Protein AF-A0A967HLZ3-F1 (afdb_monomer_lite)

Sequence (67 aa):
ARYTDPPVISGYVSGPRREQLAGTAAVLAQREGRGRVIAILDRPAFRGFWYGTDRLLLNAVFFGGAF

pLDDT: mean 91.17, std 5.74, range [68.5, 96.5]

Secondary structure (DSSP, 8-state):
-B--SS--SSS---HHHHHHHTT-BSEEEEEETTEEEEEESS-S--TTT-STTHHHHHHHHHHGGG-

Structure (mmCIF, N/CA/C/O backbone):
data_AF-A0A967HLZ3-F1
#
_entry.id   AF-A0A967HLZ3-F1
#
loop_
_atom_site.group_PDB
_atom_site.id
_atom_site.type_symbol
_atom_site.label_atom_id
_atom_site.label_alt_id
_atom_site.label_comp_id
_atom_site.label_asym_id
_atom_site.label_entity_id
_atom_site.label_seq_id
_atom_site.pdbx_PDB_ins_code
_atom_site.Cartn_x
_atom_site.Cartn_y
_atom_site.Cartn_z
_atom_site.occupancy
_atom_site.B_iso_or_equiv
_atom_site.auth_seq_id
_atom_site.auth_comp_id
_atom_site.auth_asym_id
_atom_site.auth_atom_id
_atom_site.pdbx_PDB_model_num
ATOM 1 N N . ALA A 1 1 ? -5.422 -7.554 -3.489 1.00 89.75 1 ALA A N 1
ATOM 2 C CA . ALA A 1 1 ? -5.170 -7.096 -4.879 1.00 89.75 1 ALA A CA 1
ATOM 3 C C . ALA A 1 1 ? -3.847 -7.679 -5.368 1.00 89.75 1 ALA A C 1
ATOM 5 O O . ALA A 1 1 ? -3.019 -8.006 -4.522 1.00 89.75 1 ALA A O 1
ATOM 6 N N . ARG A 1 2 ? -3.637 -7.834 -6.680 1.00 94.31 2 ARG A N 1
ATOM 7 C CA . ARG A 1 2 ? -2.402 -8.400 -7.254 1.00 94.31 2 ARG A CA 1
ATOM 8 C C . ARG A 1 2 ? -1.881 -7.527 -8.396 1.00 94.31 2 ARG A C 1
ATOM 10 O O . ARG A 1 2 ? -2.693 -6.868 -9.042 1.00 94.31 2 ARG A O 1
ATOM 17 N N . TYR A 1 3 ? -0.570 -7.528 -8.625 1.00 94.38 3 TYR A N 1
ATOM 18 C CA . TYR A 1 3 ? 0.020 -6.890 -9.802 1.00 94.38 3 TYR A CA 1
ATOM 19 C C . TYR A 1 3 ? -0.382 -7.635 -11.080 1.00 94.38 3 TYR A C 1
ATOM 21 O O . TYR A 1 3 ? -0.529 -8.860 -11.079 1.00 94.38 3 TYR A O 1
ATOM 29 N N . THR A 1 4 ? -0.574 -6.880 -12.161 1.00 93.75 4 THR A N 1
ATOM 30 C CA . THR A 1 4 ? -0.881 -7.407 -13.495 1.00 93.75 4 THR A CA 1
ATOM 31 C C . THR A 1 4 ? 0.339 -8.070 -14.127 1.00 93.75 4 THR A C 1
ATOM 33 O O . THR A 1 4 ? 1.453 -7.954 -13.623 1.00 93.75 4 THR A O 1
ATOM 36 N N . ASP A 1 5 ? 0.134 -8.746 -15.251 1.00 92.12 5 ASP A N 1
ATOM 37 C CA . ASP A 1 5 ? 1.209 -9.133 -16.157 1.00 92.12 5 ASP A CA 1
ATOM 38 C C . ASP A 1 5 ? 0.989 -8.397 -17.493 1.00 92.12 5 ASP A C 1
ATOM 40 O O . ASP A 1 5 ? -0.026 -8.653 -18.148 1.00 92.12 5 ASP A O 1
ATOM 44 N N . PRO A 1 6 ? 1.835 -7.413 -17.862 1.00 91.25 6 PRO A N 1
ATOM 45 C CA . PRO A 1 6 ? 3.086 -7.015 -17.204 1.00 91.25 6 PRO A CA 1
ATOM 46 C C . PRO A 1 6 ? 2.879 -6.217 -15.890 1.00 91.25 6 PRO A C 1
ATOM 48 O O . PRO A 1 6 ? 1.930 -5.433 -15.790 1.00 91.25 6 PRO A O 1
ATOM 51 N N . PRO A 1 7 ? 3.778 -6.349 -14.886 1.00 91.88 7 PRO A N 1
ATOM 52 C CA . PRO A 1 7 ? 3.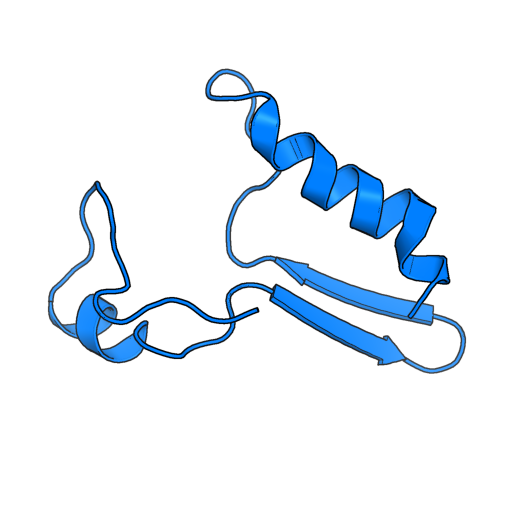573 -5.770 -13.546 1.00 91.88 7 PRO A CA 1
ATOM 53 C C . PRO A 1 7 ? 4.008 -4.312 -13.385 1.00 91.88 7 PRO A C 1
ATOM 55 O O . PRO A 1 7 ? 3.790 -3.719 -12.332 1.00 91.88 7 PRO A O 1
ATOM 58 N N . VAL A 1 8 ? 4.648 -3.723 -14.396 1.00 91.38 8 VAL A N 1
ATOM 59 C CA . VAL A 1 8 ? 5.2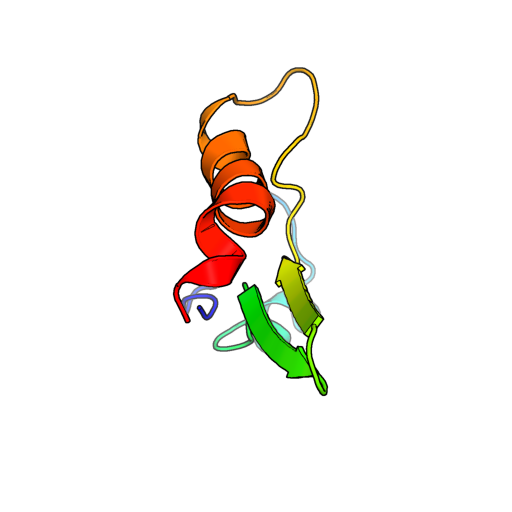28 -2.374 -14.320 1.00 91.38 8 VAL A CA 1
ATOM 60 C C . VAL A 1 8 ? 4.691 -1.533 -15.467 1.00 91.38 8 VAL A C 1
ATOM 62 O O . VAL A 1 8 ? 4.942 -1.857 -16.629 1.00 91.38 8 VAL A O 1
ATOM 65 N N . ILE A 1 9 ? 3.990 -0.450 -15.125 1.00 88.88 9 ILE A N 1
ATOM 66 C CA . ILE A 1 9 ? 3.442 0.522 -16.083 1.00 88.88 9 ILE A CA 1
ATOM 67 C C . ILE A 1 9 ? 4.520 1.532 -16.499 1.00 88.88 9 ILE A C 1
ATOM 69 O O . ILE A 1 9 ? 4.669 1.829 -17.681 1.00 88.88 9 ILE A O 1
ATOM 73 N N . SER A 1 10 ? 5.289 2.052 -15.540 1.00 88.81 10 SER A N 1
ATOM 74 C CA . SER A 1 10 ? 6.340 3.044 -15.783 1.00 88.81 10 SER A CA 1
ATOM 75 C C . SER A 1 10 ? 7.473 2.938 -14.758 1.00 88.81 10 SER A C 1
ATOM 77 O O . SER A 1 10 ? 7.335 2.293 -13.718 1.00 88.81 10 SER A O 1
ATOM 79 N N . GLY A 1 11 ? 8.608 3.570 -15.065 1.00 90.06 11 GLY A N 1
ATOM 80 C CA . GLY A 1 11 ? 9.802 3.544 -14.220 1.00 90.06 11 GLY A CA 1
ATOM 81 C C . GLY A 1 11 ? 10.705 2.334 -14.465 1.00 90.06 11 GLY A C 1
ATOM 82 O O . GLY A 1 11 ? 10.542 1.587 -15.431 1.00 90.06 11 GLY A O 1
ATOM 83 N N . TYR A 1 12 ? 11.702 2.174 -13.595 1.00 92.88 12 TYR A N 1
ATOM 84 C CA . TYR A 1 12 ? 12.708 1.123 -13.709 1.00 92.88 12 TYR A CA 1
ATOM 85 C C . TYR A 1 12 ? 12.491 0.024 -12.669 1.00 92.88 12 TYR A C 1
ATOM 87 O O . TYR A 1 12 ? 12.427 0.283 -11.469 1.00 92.88 12 TYR A O 1
ATOM 95 N N . VAL A 1 13 ? 12.467 -1.217 -13.147 1.00 92.94 13 VAL A N 1
ATOM 96 C CA . VAL A 1 13 ? 12.575 -2.431 -12.338 1.00 92.94 13 VAL A CA 1
ATOM 97 C C . VAL A 1 13 ? 13.562 -3.348 -13.047 1.00 92.94 13 VAL A C 1
ATOM 99 O O . VAL A 1 13 ? 13.463 -3.550 -14.257 1.00 92.94 13 VAL A O 1
ATOM 102 N N . SER A 1 14 ? 14.521 -3.905 -12.307 1.00 94.75 14 SER A N 1
ATOM 103 C CA . SER A 1 14 ? 15.488 -4.855 -12.866 1.00 94.75 14 SER A CA 1
ATOM 104 C C . SER A 1 14 ? 14.776 -6.077 -13.451 1.00 94.75 14 SER A C 1
ATOM 106 O O . SER A 1 14 ? 13.841 -6.572 -12.822 1.00 94.75 14 SER A O 1
ATOM 108 N N . GLY A 1 15 ? 15.262 -6.616 -14.575 1.00 93.56 15 GLY A N 1
ATOM 109 C CA . GLY A 1 15 ? 14.669 -7.781 -15.260 1.00 93.56 15 GLY A CA 1
ATOM 110 C C . GLY A 1 15 ? 14.216 -8.912 -14.320 1.00 93.56 15 GLY A C 1
ATOM 111 O O . GLY A 1 15 ? 13.020 -9.192 -14.281 1.00 93.56 15 GLY A O 1
ATOM 112 N N . PRO A 1 16 ? 15.098 -9.443 -13.445 1.00 94.62 16 PRO A N 1
ATOM 113 C CA . PRO A 1 16 ? 14.733 -10.519 -12.516 1.00 94.62 16 PRO A CA 1
ATOM 114 C C . PRO A 1 16 ? 13.594 -10.168 -11.548 1.00 94.62 16 PRO A C 1
ATOM 116 O O . PRO A 1 16 ? 12.784 -11.016 -11.190 1.00 94.62 16 PRO A O 1
ATOM 119 N N . ARG A 1 17 ? 13.497 -8.902 -11.122 1.00 92.50 17 ARG A N 1
ATOM 120 C CA . ARG A 1 17 ? 12.409 -8.451 -10.238 1.00 92.50 17 ARG A CA 1
ATOM 121 C C . ARG A 1 17 ? 11.098 -8.297 -10.995 1.00 92.50 17 ARG A C 1
ATOM 123 O O . ARG A 1 17 ? 10.043 -8.503 -10.411 1.00 92.50 17 ARG A O 1
ATOM 130 N N . ARG A 1 18 ? 11.155 -7.929 -12.277 1.00 92.69 18 ARG A N 1
ATOM 131 C CA . ARG A 1 18 ? 9.960 -7.778 -13.111 1.00 92.69 18 ARG A CA 1
ATOM 132 C C . ARG A 1 18 ? 9.236 -9.113 -13.258 1.00 92.69 18 ARG A C 1
ATOM 134 O O . ARG A 1 18 ? 8.027 -9.146 -13.095 1.00 92.69 18 ARG A O 1
ATOM 141 N N . GLU A 1 19 ? 9.978 -10.193 -13.478 1.00 91.81 19 GLU A N 1
ATOM 142 C CA . GLU A 1 19 ? 9.425 -11.553 -13.536 1.00 91.81 19 GLU A CA 1
ATOM 143 C C . GLU A 1 19 ? 8.830 -11.984 -12.190 1.00 91.81 19 GLU A C 1
ATOM 145 O O . GLU A 1 19 ? 7.727 -12.518 -12.142 1.00 91.81 19 GLU A O 1
ATOM 150 N N . GLN A 1 20 ? 9.513 -11.682 -11.082 1.00 93.38 20 GLN A N 1
ATOM 151 C CA . GLN A 1 20 ? 9.042 -12.032 -9.738 1.00 93.38 20 GLN A CA 1
ATOM 152 C C . GLN A 1 20 ? 7.794 -11.261 -9.294 1.00 93.38 20 GLN A C 1
ATOM 154 O O . GLN A 1 20 ? 7.067 -11.751 -8.439 1.00 93.38 20 GLN A O 1
ATOM 159 N N . LEU A 1 21 ? 7.554 -10.055 -9.817 1.00 93.25 21 LEU A N 1
ATOM 160 C CA . LEU A 1 21 ? 6.433 -9.209 -9.395 1.00 93.25 21 LEU A CA 1
ATOM 161 C C . LEU A 1 21 ? 5.092 -9.636 -9.998 1.00 93.25 21 LEU A C 1
ATOM 163 O O . LEU A 1 21 ? 4.052 -9.403 -9.373 1.00 93.25 21 LEU A O 1
ATOM 167 N N . ALA A 1 22 ? 5.090 -10.237 -11.188 1.00 93.62 22 ALA A N 1
ATOM 168 C CA . ALA A 1 22 ? 3.864 -10.597 -11.893 1.00 93.62 22 ALA A CA 1
ATOM 169 C C . ALA A 1 22 ? 2.980 -11.517 -11.032 1.00 93.62 22 ALA A C 1
ATOM 171 O O . ALA A 1 22 ? 3.431 -12.520 -10.484 1.00 93.62 22 ALA A O 1
ATOM 172 N N . GLY A 1 23 ? 1.708 -11.144 -10.857 1.00 94.06 23 GLY A N 1
ATOM 173 C CA . GLY A 1 23 ? 0.745 -11.921 -10.071 1.00 94.06 23 GLY A CA 1
ATOM 174 C C . GLY A 1 23 ? 0.942 -11.894 -8.548 1.00 94.06 23 GLY A C 1
ATOM 175 O O . GLY A 1 23 ? 0.121 -12.470 -7.828 1.00 94.06 23 GLY A O 1
ATOM 176 N N . THR A 1 24 ? 1.967 -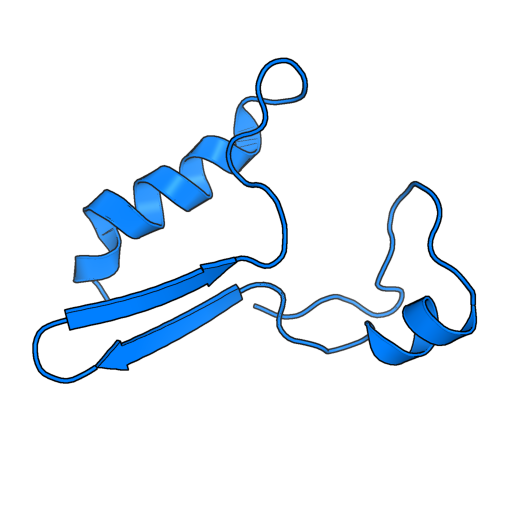11.211 -8.026 1.00 94.88 24 THR A N 1
ATOM 177 C CA . THR A 1 24 ? 2.176 -11.069 -6.574 1.00 94.88 24 THR A CA 1
ATOM 178 C C . THR A 1 24 ? 1.181 -10.100 -5.942 1.00 94.88 24 THR A C 1
ATOM 180 O O . THR A 1 24 ? 0.509 -9.325 -6.624 1.00 94.88 24 THR A O 1
ATOM 183 N N . ALA A 1 25 ? 1.033 -10.164 -4.617 1.00 94.75 25 ALA A N 1
ATOM 184 C CA . ALA A 1 25 ? 0.091 -9.318 -3.899 1.00 94.75 25 ALA A CA 1
ATOM 185 C C . ALA A 1 25 ? 0.558 -7.853 -3.851 1.00 94.75 25 ALA A C 1
ATOM 187 O O . ALA A 1 25 ? 1.630 -7.556 -3.339 1.00 94.75 25 ALA A O 1
ATOM 188 N N . ALA A 1 26 ? -0.300 -6.940 -4.309 1.00 93.56 26 ALA A N 1
ATOM 189 C CA . ALA A 1 26 ? -0.099 -5.494 -4.170 1.00 93.56 26 ALA A CA 1
ATOM 190 C C . ALA A 1 26 ? -0.669 -4.960 -2.840 1.00 93.56 26 ALA A C 1
ATOM 192 O O . ALA A 1 26 ? -0.145 -4.021 -2.243 1.00 93.56 26 ALA A O 1
ATOM 193 N N . VAL A 1 27 ? -1.753 -5.586 -2.363 1.00 94.62 27 VAL A N 1
ATOM 194 C CA . VAL A 1 27 ? -2.375 -5.307 -1.060 1.00 94.62 27 VAL A CA 1
ATOM 195 C C . VAL A 1 27 ? -2.781 -6.625 -0.417 1.00 94.62 27 VAL A C 1
ATOM 197 O O . VAL A 1 27 ? -3.503 -7.416 -1.044 1.00 94.62 27 VAL A O 1
ATOM 200 N N . LEU A 1 28 ? -2.354 -6.813 0.830 1.00 95.31 28 LEU A N 1
ATOM 201 C CA . LEU A 1 28 ? -2.737 -7.905 1.720 1.00 95.31 28 LEU A CA 1
ATOM 202 C C . LEU A 1 28 ? -3.571 -7.337 2.866 1.00 95.31 28 LEU A C 1
ATOM 204 O O . LEU A 1 28 ? -3.221 -6.311 3.441 1.00 95.31 28 LEU A O 1
ATOM 208 N N . ALA A 1 29 ? -4.670 -8.002 3.196 1.00 95.19 29 ALA A N 1
ATOM 209 C CA . ALA A 1 29 ? -5.544 -7.608 4.289 1.00 95.19 29 ALA A CA 1
ATOM 210 C C . ALA A 1 29 ? -5.986 -8.867 5.031 1.00 95.19 29 ALA A C 1
ATOM 212 O O . ALA A 1 29 ? -6.535 -9.782 4.418 1.00 95.19 29 ALA A O 1
ATOM 213 N N . GLN A 1 30 ? -5.726 -8.920 6.334 1.00 95.62 30 GLN A N 1
ATOM 214 C CA . GLN A 1 30 ? -6.068 -10.062 7.175 1.00 95.62 30 GLN A CA 1
ATOM 215 C C . GLN A 1 30 ? -6.610 -9.612 8.529 1.00 95.62 30 GLN A C 1
ATOM 217 O O . GLN A 1 30 ? -6.293 -8.527 9.026 1.00 95.62 30 GLN A O 1
ATOM 222 N N . ARG A 1 31 ? -7.441 -10.464 9.126 1.00 95.62 31 ARG A N 1
ATOM 223 C CA . ARG A 1 31 ? -7.902 -10.311 10.507 1.00 95.62 31 ARG A CA 1
ATOM 224 C C . ARG A 1 31 ? -6.903 -10.988 11.433 1.00 95.62 31 ARG A C 1
ATOM 226 O O . ARG A 1 31 ? -6.490 -12.105 11.154 1.00 95.62 31 ARG A O 1
ATOM 233 N N . GLU A 1 32 ? -6.568 -10.315 12.526 1.00 95.69 32 GLU A N 1
ATOM 234 C CA . GLU A 1 32 ? -5.656 -10.826 13.549 1.00 95.69 32 GLU A CA 1
ATOM 235 C C . GLU A 1 32 ? -6.303 -10.607 14.921 1.00 95.69 32 GLU A C 1
ATOM 237 O O . GLU A 1 32 ? -6.347 -9.489 15.445 1.00 95.69 32 GLU A O 1
ATOM 242 N N . GLY A 1 33 ? -6.908 -11.662 15.471 1.00 94.69 33 GLY A N 1
ATOM 243 C CA . GLY A 1 33 ? -7.740 -11.571 16.671 1.00 94.69 33 GLY A CA 1
ATOM 244 C C . GLY A 1 33 ? -8.877 -10.551 16.515 1.00 94.69 33 GLY A C 1
ATOM 245 O O . GLY A 1 33 ? -9.731 -10.675 15.637 1.00 94.69 33 GLY A O 1
ATOM 246 N N . ARG A 1 34 ? -8.891 -9.527 17.379 1.00 94.00 34 ARG A N 1
ATOM 247 C CA . ARG A 1 34 ? -9.861 -8.411 17.320 1.00 94.00 34 ARG A CA 1
ATOM 248 C C . ARG A 1 34 ? -9.420 -7.269 16.397 1.00 94.00 34 ARG A C 1
ATOM 250 O O . ARG A 1 34 ? -10.181 -6.323 16.203 1.00 94.00 34 ARG A O 1
ATOM 257 N N . GLY A 1 35 ? -8.195 -7.333 15.882 1.00 94.56 35 GLY A N 1
ATOM 258 C CA . GLY A 1 35 ? -7.587 -6.326 15.027 1.00 94.56 35 GLY A CA 1
ATOM 259 C C . GLY A 1 35 ? -7.533 -6.747 13.562 1.00 94.56 35 GLY A C 1
ATOM 260 O O . GLY A 1 35 ? -8.036 -7.797 13.151 1.00 94.56 35 GLY A O 1
ATOM 261 N N . ARG A 1 36 ? -6.913 -5.886 12.755 1.00 95.88 36 ARG A N 1
ATOM 262 C CA . ARG A 1 36 ? -6.695 -6.106 11.326 1.00 95.88 36 ARG A CA 1
ATOM 263 C C . ARG A 1 36 ? -5.310 -5.630 10.936 1.00 95.88 36 ARG A C 1
ATOM 265 O O . ARG A 1 36 ? -4.859 -4.592 11.412 1.00 95.88 36 ARG A O 1
ATOM 272 N N . VAL A 1 37 ? -4.680 -6.374 10.038 1.00 96.50 37 VAL A N 1
ATOM 273 C CA . VAL A 1 37 ? -3.392 -6.031 9.442 1.00 96.50 37 VAL A CA 1
ATOM 274 C C . VAL A 1 37 ? -3.616 -5.820 7.953 1.00 96.50 37 VAL A C 1
ATOM 276 O O . VAL A 1 37 ? -4.102 -6.713 7.260 1.00 96.50 37 VAL A O 1
ATOM 279 N N . ILE A 1 38 ? -3.289 -4.623 7.471 1.00 96.06 38 ILE A N 1
ATOM 280 C CA . ILE A 1 38 ? -3.393 -4.249 6.061 1.00 96.06 38 ILE A CA 1
ATOM 281 C C . ILE A 1 38 ? -2.004 -3.808 5.611 1.00 96.06 38 ILE A C 1
ATOM 283 O O . ILE A 1 38 ? -1.492 -2.796 6.085 1.00 96.06 38 ILE A O 1
ATOM 287 N N . ALA A 1 39 ? -1.393 -4.575 4.712 1.00 95.38 39 ALA A N 1
ATOM 288 C CA . ALA A 1 39 ? -0.102 -4.265 4.116 1.00 95.38 39 ALA A CA 1
ATOM 289 C C . ALA A 1 39 ? -0.301 -3.805 2.668 1.00 95.38 39 ALA A C 1
ATOM 291 O O . ALA A 1 39 ? -0.925 -4.499 1.862 1.00 95.38 39 ALA A O 1
ATOM 292 N N . ILE A 1 40 ? 0.239 -2.631 2.351 1.00 94.38 40 ILE A N 1
ATOM 293 C CA . ILE A 1 40 ? 0.242 -2.032 1.015 1.00 94.38 40 ILE A CA 1
ATOM 294 C C . ILE A 1 40 ? 1.708 -1.945 0.595 1.00 94.38 40 ILE A C 1
ATOM 296 O O . ILE A 1 40 ? 2.508 -1.367 1.329 1.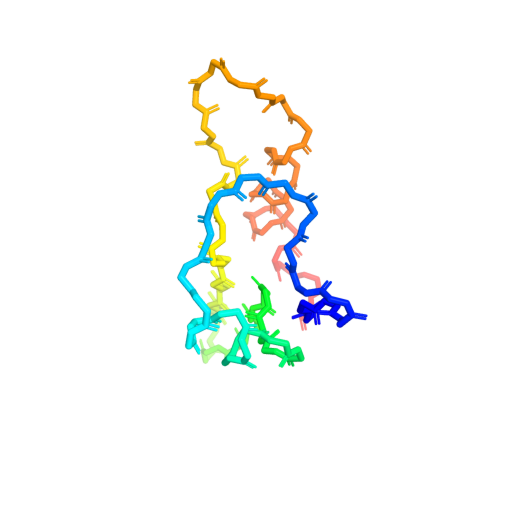00 94.38 40 ILE A O 1
ATOM 300 N N . LEU A 1 41 ? 2.064 -2.564 -0.533 1.00 90.31 41 LEU A N 1
ATOM 301 C CA . LEU A 1 41 ? 3.4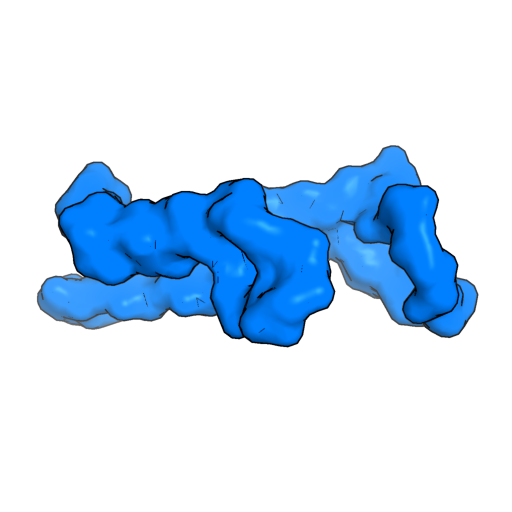61 -2.626 -0.983 1.00 90.31 41 LEU A CA 1
ATOM 302 C C . LEU A 1 41 ? 3.977 -1.260 -1.459 1.00 90.31 41 LEU A C 1
ATOM 304 O O . LEU A 1 41 ? 5.128 -0.903 -1.217 1.00 90.31 41 LEU A O 1
ATOM 308 N N . ASP A 1 42 ? 3.109 -0.495 -2.116 1.00 87.12 42 ASP A N 1
ATOM 309 C CA . ASP A 1 42 ? 3.408 0.850 -2.595 1.00 87.12 42 ASP A CA 1
ATOM 310 C C . ASP A 1 42 ? 3.213 1.905 -1.499 1.00 87.12 42 ASP A C 1
ATOM 312 O O . ASP A 1 42 ? 2.615 1.653 -0.454 1.00 87.12 42 ASP A O 1
ATOM 316 N N . ARG A 1 43 ? 3.697 3.130 -1.734 1.00 87.81 43 ARG A N 1
ATOM 317 C CA . ARG A 1 43 ? 3.493 4.261 -0.816 1.00 87.81 43 ARG A CA 1
ATOM 318 C C . ARG A 1 43 ? 2.189 4.996 -1.147 1.00 87.81 43 ARG A C 1
ATOM 320 O O . ARG A 1 43 ? 2.210 5.836 -2.046 1.00 87.81 43 ARG A O 1
ATOM 327 N N . PRO A 1 44 ? 1.078 4.766 -0.415 1.00 89.38 44 PRO A N 1
ATOM 328 C CA . PRO A 1 44 ? -0.194 5.410 -0.732 1.00 89.38 44 PRO A CA 1
ATOM 329 C C . PRO A 1 44 ? -0.181 6.914 -0.438 1.00 89.38 44 PRO A C 1
ATOM 331 O O . PRO A 1 44 ? -0.869 7.650 -1.133 1.00 89.38 44 PRO A O 1
ATOM 334 N N . ALA A 1 45 ? 0.626 7.358 0.534 1.00 88.69 45 ALA A N 1
ATOM 335 C CA . ALA A 1 45 ? 0.750 8.755 0.944 1.00 88.69 45 ALA A CA 1
ATOM 336 C C . ALA A 1 45 ? 2.191 9.261 0.764 1.00 88.69 45 ALA A C 1
ATOM 338 O O . ALA A 1 45 ? 3.014 9.257 1.688 1.00 88.69 45 ALA A O 1
ATOM 339 N N . PHE A 1 46 ? 2.533 9.659 -0.463 1.00 85.12 46 PHE A N 1
ATOM 340 C CA . PHE A 1 46 ? 3.799 10.329 -0.764 1.00 85.12 46 PHE A CA 1
ATOM 341 C C . PHE A 1 46 ? 3.568 11.828 -0.966 1.00 85.12 46 PHE A C 1
ATOM 343 O O . PHE A 1 46 ? 2.840 12.251 -1.863 1.00 85.12 46 PHE A O 1
ATOM 350 N N . ARG A 1 47 ? 4.235 12.652 -0.153 1.00 83.94 47 ARG A N 1
ATOM 351 C CA . ARG A 1 47 ? 4.132 14.110 -0.246 1.00 83.94 47 ARG A CA 1
ATOM 352 C C . ARG A 1 47 ? 4.704 14.613 -1.575 1.00 83.94 47 ARG A C 1
ATOM 354 O O . ARG A 1 47 ? 5.890 14.434 -1.828 1.00 83.94 47 ARG A O 1
ATOM 361 N N . GLY A 1 48 ? 3.887 15.328 -2.350 1.00 76.62 48 GLY A N 1
ATOM 362 C CA . GLY A 1 48 ? 4.340 16.084 -3.523 1.00 76.62 48 GLY A CA 1
ATOM 363 C C . GLY A 1 48 ? 4.322 15.335 -4.858 1.00 76.62 48 GLY A C 1
ATOM 364 O O . GLY A 1 48 ? 4.993 15.787 -5.777 1.00 76.62 48 GLY A O 1
ATOM 365 N N . PHE A 1 49 ? 3.583 14.224 -4.981 1.00 68.50 49 PHE A N 1
ATOM 366 C CA . PHE A 1 49 ? 3.448 13.513 -6.264 1.00 68.50 49 PHE A CA 1
ATOM 367 C C . PHE A 1 49 ? 1.991 13.380 -6.738 1.00 68.50 49 PHE A C 1
ATOM 369 O O . PHE A 1 49 ? 1.661 13.877 -7.810 1.00 68.50 49 PHE A O 1
ATOM 376 N N . TRP A 1 50 ? 1.094 12.773 -5.949 1.00 71.62 50 TRP A N 1
ATOM 377 C CA . TRP A 1 50 ? -0.327 12.633 -6.308 1.00 71.62 50 TRP A CA 1
ATOM 378 C C . TRP A 1 50 ? -1.219 12.419 -5.077 1.00 71.62 50 TRP A C 1
ATOM 380 O O . TRP A 1 50 ? -0.863 11.679 -4.168 1.00 71.62 50 TRP A O 1
ATOM 390 N N . TYR A 1 51 ? -2.410 13.028 -5.075 1.00 75.12 51 TYR A N 1
ATOM 391 C CA . TYR A 1 51 ? -3.417 12.879 -4.006 1.00 75.12 51 TYR A CA 1
ATOM 392 C C . TYR A 1 51 ? -4.233 11.577 -4.126 1.00 75.12 51 TYR A C 1
ATOM 394 O O . TYR A 1 51 ? -4.877 11.129 -3.183 1.00 75.12 51 TYR A O 1
ATOM 402 N N . GLY A 1 52 ? -4.233 10.951 -5.309 1.00 80.75 52 GLY A N 1
ATOM 403 C CA . GLY A 1 52 ? -5.178 9.879 -5.640 1.00 80.75 52 GLY A CA 1
ATOM 404 C C . GLY A 1 52 ? -5.071 8.639 -4.749 1.00 80.75 52 GLY A C 1
ATOM 405 O O . GLY A 1 52 ? -6.087 8.038 -4.400 1.00 80.75 52 GLY A O 1
ATOM 406 N N . THR A 1 53 ? -3.856 8.262 -4.348 1.00 88.12 53 THR A N 1
ATOM 407 C CA . THR A 1 53 ? -3.617 7.051 -3.552 1.00 88.12 53 THR A CA 1
ATOM 408 C C . THR A 1 53 ? -3.817 7.249 -2.049 1.00 88.12 53 THR A C 1
ATOM 410 O O . THR A 1 53 ? -3.948 6.249 -1.341 1.00 88.12 53 THR A O 1
ATOM 413 N N . ASP A 1 54 ? -3.964 8.488 -1.559 1.00 90.69 54 ASP A N 1
ATOM 414 C CA . ASP A 1 54 ? -4.262 8.767 -0.143 1.00 90.69 54 ASP A CA 1
ATOM 415 C C . ASP A 1 54 ? -5.574 8.102 0.283 1.00 90.69 54 ASP A C 1
ATOM 417 O O . ASP A 1 54 ? -5.710 7.606 1.402 1.00 90.6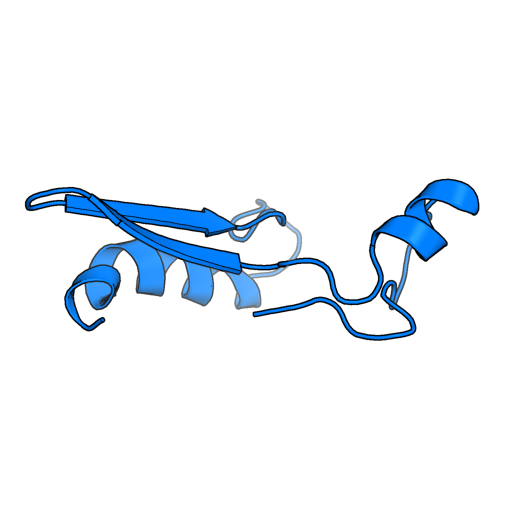9 54 ASP A O 1
ATOM 421 N N . ARG A 1 55 ? -6.532 7.992 -0.646 1.00 90.81 55 ARG A N 1
ATOM 422 C CA . ARG A 1 55 ? -7.804 7.308 -0.407 1.00 90.81 55 ARG A CA 1
ATOM 423 C C . ARG A 1 55 ? -7.625 5.837 -0.020 1.00 90.81 55 ARG A C 1
ATOM 425 O O . ARG A 1 55 ? -8.423 5.334 0.765 1.00 90.81 55 ARG A O 1
ATOM 432 N N . LEU A 1 56 ? -6.594 5.147 -0.518 1.00 92.44 56 LEU A N 1
ATOM 433 C CA . LEU A 1 56 ? -6.308 3.765 -0.106 1.00 92.44 56 LEU A CA 1
ATOM 434 C C . LEU A 1 56 ? -5.894 3.703 1.367 1.00 92.44 56 LEU A C 1
ATOM 436 O O . LEU A 1 56 ? -6.378 2.839 2.097 1.00 92.44 56 LEU A O 1
ATOM 440 N N . LEU A 1 57 ? -5.062 4.649 1.815 1.00 92.81 57 LEU A N 1
ATOM 441 C CA . LEU A 1 57 ? -4.670 4.763 3.219 1.00 92.81 57 LEU A CA 1
ATOM 442 C C . LEU A 1 57 ? -5.876 5.103 4.105 1.00 92.81 57 LEU A C 1
ATOM 444 O O . LEU A 1 57 ? -6.110 4.436 5.110 1.00 92.81 57 LEU A O 1
ATOM 448 N N . LEU A 1 58 ? -6.676 6.098 3.714 1.00 94.31 58 LEU A N 1
ATOM 449 C CA . LEU A 1 58 ? -7.864 6.502 4.471 1.00 94.31 58 LEU A CA 1
ATOM 450 C C . LEU A 1 58 ? -8.889 5.366 4.565 1.00 94.31 58 LEU A C 1
ATOM 452 O O . LEU A 1 58 ? -9.459 5.143 5.630 1.00 94.31 58 LEU A O 1
ATOM 456 N N . ASN A 1 59 ? -9.075 4.593 3.492 1.00 94.56 59 ASN A N 1
ATOM 457 C CA . ASN A 1 59 ? -9.937 3.416 3.523 1.00 94.56 59 ASN A CA 1
ATOM 458 C C . ASN A 1 59 ? -9.411 2.337 4.472 1.00 94.56 59 ASN A C 1
ATOM 460 O O . ASN A 1 59 ? -10.203 1.741 5.195 1.00 94.56 59 ASN A O 1
ATOM 464 N N . ALA A 1 60 ? -8.098 2.101 4.511 1.00 94.56 60 ALA A N 1
ATOM 465 C CA . ALA A 1 60 ? -7.513 1.155 5.457 1.00 94.56 60 ALA A CA 1
ATOM 466 C C . ALA A 1 60 ? -7.774 1.574 6.917 1.00 94.56 60 ALA A C 1
ATOM 468 O O . ALA A 1 60 ? -8.122 0.727 7.739 1.00 94.56 60 ALA A O 1
ATOM 469 N N . VAL A 1 61 ? -7.679 2.874 7.221 1.00 94.88 61 VAL A N 1
ATOM 470 C CA . VAL A 1 61 ? -7.899 3.424 8.570 1.00 94.88 61 VAL A CA 1
ATOM 471 C C . VAL A 1 61 ? -9.379 3.428 8.960 1.00 94.88 61 VAL A C 1
ATOM 473 O O . VAL A 1 61 ? -9.742 2.877 9.997 1.00 94.88 61 VAL A O 1
ATOM 476 N N . PHE A 1 62 ? -10.245 4.035 8.146 1.00 96.31 62 PHE A N 1
ATOM 477 C CA . PHE A 1 62 ? -11.649 4.258 8.511 1.00 96.31 62 PHE A CA 1
ATOM 478 C C . PHE A 1 62 ? -12.564 3.086 8.153 1.00 96.31 62 PHE A C 1
ATOM 480 O O . PHE A 1 62 ? -13.520 2.805 8.871 1.00 96.31 62 PHE A O 1
ATOM 487 N N . PHE A 1 63 ? -12.265 2.378 7.062 1.00 95.25 63 PHE A N 1
ATOM 488 C CA . PHE A 1 63 ? -13.099 1.299 6.527 1.00 95.25 63 PHE A CA 1
ATOM 489 C C . PHE A 1 63 ? -12.437 -0.077 6.599 1.00 95.25 63 PHE A C 1
ATOM 491 O O . PHE A 1 63 ? -13.056 -1.060 6.193 1.00 95.25 63 PHE A O 1
ATOM 498 N N . GLY A 1 64 ? -11.246 -0.198 7.201 1.00 93.00 64 GLY A N 1
ATOM 499 C CA . GLY A 1 64 ? -10.680 -1.501 7.558 1.00 93.00 64 GLY A CA 1
ATOM 500 C C . GLY A 1 64 ? -11.689 -2.333 8.359 1.00 93.00 64 GLY A C 1
ATOM 501 O O . GLY A 1 64 ? -11.801 -3.531 8.155 1.00 93.00 64 GLY A O 1
ATOM 502 N N . GLY A 1 65 ? -12.522 -1.649 9.153 1.00 92.31 65 GLY A N 1
ATOM 503 C CA . GLY A 1 65 ? -13.781 -2.078 9.772 1.00 92.31 65 GLY A CA 1
ATOM 504 C C . GLY A 1 65 ? -14.698 -3.035 9.003 1.00 92.31 65 GLY A C 1
ATOM 505 O O . GLY A 1 65 ? -15.402 -3.823 9.636 1.00 92.31 65 GLY A O 1
ATOM 506 N N . ALA A 1 66 ? -14.733 -2.942 7.677 1.00 89.50 66 ALA A N 1
ATOM 507 C CA . ALA A 1 66 ? -15.828 -3.474 6.873 1.00 89.50 66 ALA A CA 1
ATOM 508 C C . ALA A 1 66 ? -15.588 -4.877 6.289 1.00 89.50 66 ALA A C 1
ATOM 510 O O . ALA A 1 66 ? -16.553 -5.513 5.875 1.00 89.50 66 ALA A O 1
ATOM 511 N N . PHE A 1 67 ? -14.345 -5.371 6.270 1.00 80.44 67 PHE A N 1
ATOM 512 C CA . PHE A 1 67 ? -14.013 -6.743 5.855 1.00 80.44 67 PHE A CA 1
ATOM 513 C C . PHE A 1 67 ? -13.628 -7.593 7.062 1.00 80.44 67 PHE A C 1
ATOM 515 O O . PHE A 1 67 ? -13.875 -8.820 7.047 1.00 80.44 67 PHE A O 1
#

Foldseek 3Di:
DAAAVQRDPDDDDDPVVSVVRHGHDQWDWDDDPPDIDIDGPDDLDDPPDDPVSVVVVVCCVPVSVPD

Radius of gyration: 14.08 Å; chains: 1; bounding box: 31×28×34 Å